Protein AF-A0A2P6WBN4-F1 (afdb_monomer_lite)

Radius of gyration: 24.25 Å; chains: 1; bounding box: 79×24×51 Å

Foldseek 3Di:
DDDDPDPPDDDPDDVLVVPPDDPVVSVVVVVLVVLLVVLLVLPVVDDLVVCCVLLVHDSVVSVCSNVPVSVPADPVSSQSSCVSSVHHDDDDDDDPPVVVVVVVVVVVVVVVVVVVVVVVPPDD

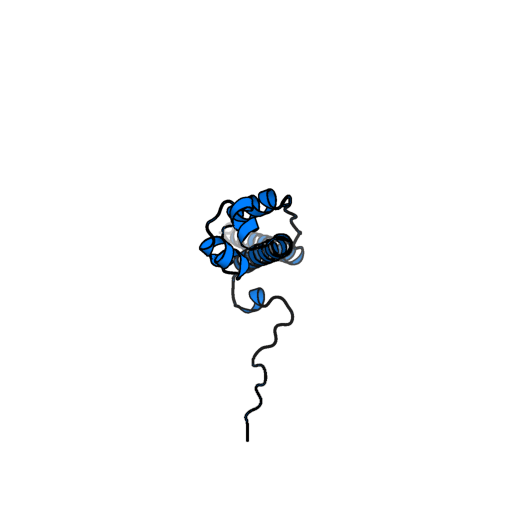pLDDT: mean 80.37, std 15.44, range [40.25, 97.5]

Structure (mmCIF, N/CA/C/O backbone):
data_AF-A0A2P6WBN4-F1
#
_entry.id   AF-A0A2P6WBN4-F1
#
loop_
_atom_site.group_PDB
_atom_site.id
_atom_site.type_symbol
_atom_site.label_atom_id
_atom_site.label_alt_id
_atom_site.label_comp_id
_atom_site.label_asym_id
_atom_site.label_entity_id
_atom_site.label_seq_id
_atom_site.pdbx_PDB_ins_code
_atom_site.Cartn_x
_atom_site.Cartn_y
_atom_site.Cartn_z
_atom_site.occupancy
_atom_site.B_iso_or_equiv
_atom_site.auth_seq_id
_atom_site.auth_comp_id
_atom_site.auth_asym_id
_atom_site.auth_atom_id
_atom_site.pdbx_PDB_model_num
ATOM 1 N N . MET A 1 1 ? -26.821 -8.442 -37.165 1.00 52.66 1 MET A N 1
ATOM 2 C CA . MET A 1 1 ? -25.832 -9.403 -36.624 1.00 52.66 1 MET A CA 1
ATOM 3 C C . MET A 1 1 ? -24.936 -8.666 -35.638 1.00 52.66 1 MET A C 1
ATOM 5 O O . MET A 1 1 ? -24.341 -7.672 -36.028 1.00 52.66 1 MET A O 1
ATOM 9 N N . ALA A 1 2 ? -24.908 -9.065 -34.363 1.00 56.50 2 ALA A N 1
ATOM 10 C CA . ALA A 1 2 ? -24.104 -8.391 -33.339 1.00 56.50 2 ALA A CA 1
ATOM 11 C C . ALA A 1 2 ? -22.615 -8.743 -33.505 1.00 56.50 2 ALA A C 1
ATOM 13 O O . ALA A 1 2 ? -22.253 -9.918 -33.578 1.00 56.50 2 ALA A O 1
ATOM 14 N N . LYS A 1 3 ? -21.760 -7.720 -33.598 1.00 65.00 3 LYS A N 1
ATOM 15 C CA . LYS A 1 3 ? -20.302 -7.850 -33.710 1.00 65.00 3 LYS A CA 1
ATOM 16 C C . LYS A 1 3 ? -19.765 -8.452 -32.406 1.00 65.00 3 LYS A C 1
ATOM 18 O O . LYS A 1 3 ? -20.012 -7.901 -31.336 1.00 65.00 3 LYS A O 1
ATOM 23 N N . ARG A 1 4 ? -19.082 -9.598 -32.480 1.00 63.97 4 ARG A N 1
ATOM 24 C CA . ARG A 1 4 ? -18.454 -10.231 -31.309 1.00 63.97 4 ARG A CA 1
ATOM 25 C C . ARG A 1 4 ? -17.362 -9.296 -30.775 1.00 63.97 4 ARG A C 1
ATOM 27 O O . ARG A 1 4 ? -16.555 -8.799 -31.558 1.00 63.97 4 ARG A O 1
ATOM 34 N N . ASN A 1 5 ? -17.354 -9.045 -29.466 1.00 71.38 5 ASN A N 1
ATOM 35 C CA . ASN A 1 5 ? -16.266 -8.339 -28.787 1.00 71.38 5 ASN A CA 1
ATOM 36 C C . ASN A 1 5 ? -15.067 -9.289 -28.686 1.00 71.38 5 ASN A C 1
ATOM 38 O O . ASN A 1 5 ? -14.907 -9.992 -27.689 1.00 71.38 5 ASN A O 1
ATOM 42 N N . GLU A 1 6 ? -14.259 -9.360 -29.741 1.00 71.25 6 GLU A N 1
ATOM 43 C CA . GLU A 1 6 ? -12.977 -10.055 -29.670 1.00 71.25 6 GLU A CA 1
ATOM 44 C C . GLU A 1 6 ? -11.930 -9.134 -29.027 1.00 71.25 6 GLU A C 1
ATOM 46 O O . GLU A 1 6 ? -11.828 -7.962 -29.402 1.00 71.25 6 GLU A O 1
ATOM 51 N N . PRO A 1 7 ? -11.178 -9.615 -28.021 1.00 72.06 7 PRO A N 1
ATOM 52 C CA . PRO A 1 7 ? -10.206 -8.790 -27.320 1.00 72.06 7 PRO A CA 1
ATOM 53 C C . PRO A 1 7 ? -9.041 -8.409 -28.246 1.00 72.06 7 PRO A C 1
ATOM 55 O O . PRO A 1 7 ? -8.263 -9.260 -28.666 1.00 72.06 7 PRO A O 1
ATOM 58 N N . THR A 1 8 ? -8.890 -7.107 -28.509 1.00 77.62 8 THR A N 1
ATOM 59 C CA . THR A 1 8 ? -7.827 -6.524 -29.352 1.00 77.62 8 THR A CA 1
ATOM 60 C C . THR A 1 8 ? -6.411 -6.764 -28.808 1.00 77.62 8 THR A C 1
ATOM 62 O O . THR A 1 8 ? -5.442 -6.711 -29.560 1.00 77.62 8 THR A O 1
ATOM 65 N N . HIS A 1 9 ? -6.263 -7.028 -27.506 1.00 76.56 9 HIS A N 1
ATOM 66 C CA . HIS A 1 9 ? -4.976 -7.308 -26.874 1.00 76.56 9 HIS A CA 1
ATOM 67 C C . HIS A 1 9 ? -5.145 -8.255 -25.684 1.00 76.56 9 HIS A C 1
ATOM 69 O O . HIS A 1 9 ? -6.046 -8.074 -24.864 1.00 76.56 9 HIS A O 1
ATOM 75 N N . ILE A 1 10 ? -4.262 -9.250 -25.578 1.00 75.25 10 ILE A N 1
ATOM 76 C CA . ILE A 1 10 ? -4.242 -10.214 -24.475 1.00 75.25 10 ILE A CA 1
ATOM 77 C C . ILE A 1 10 ? -2.875 -10.146 -23.799 1.00 75.25 10 ILE A C 1
ATOM 79 O O . ILE A 1 10 ? -1.879 -10.660 -24.309 1.00 75.25 10 ILE A O 1
ATOM 83 N N . THR A 1 11 ? -2.847 -9.543 -22.617 1.00 76.75 11 THR A N 1
ATOM 84 C CA . THR A 1 11 ? -1.679 -9.523 -21.738 1.00 76.75 11 THR A CA 1
ATOM 85 C C . THR A 1 11 ? -1.466 -10.898 -21.104 1.00 76.75 11 THR A C 1
ATOM 87 O O . THR A 1 11 ? -2.361 -11.427 -20.449 1.00 76.75 11 THR A O 1
ATOM 90 N N . ARG A 1 12 ? -0.264 -11.473 -21.245 1.00 72.19 12 ARG A N 1
ATOM 91 C CA . ARG A 1 12 ? 0.129 -12.743 -20.588 1.00 72.19 12 ARG A CA 1
ATOM 92 C C . ARG A 1 12 ? 0.900 -12.545 -19.272 1.00 72.19 12 ARG A C 1
ATOM 94 O O . ARG A 1 12 ? 1.269 -13.522 -18.628 1.00 72.19 12 ARG A O 1
ATOM 101 N N . GLY A 1 13 ? 1.164 -11.293 -18.894 1.00 75.94 13 GLY A N 1
ATOM 102 C CA . GLY A 1 13 ? 1.935 -10.898 -17.712 1.00 75.94 13 GLY A CA 1
ATOM 103 C C . GLY A 1 13 ? 1.224 -9.832 -16.877 1.00 75.94 13 GLY A C 1
ATOM 104 O O . GLY A 1 13 ? 0.016 -9.895 -16.666 1.00 75.94 13 GLY A O 1
ATOM 105 N N . SER A 1 14 ? 1.966 -8.844 -16.373 1.00 75.81 14 SER A N 1
ATOM 106 C CA . SER A 1 14 ? 1.339 -7.698 -15.712 1.00 75.81 14 SER A CA 1
ATOM 107 C C . SER A 1 14 ? 0.878 -6.693 -16.756 1.00 75.81 14 SER A C 1
ATOM 109 O O . SER A 1 14 ? 1.683 -6.242 -1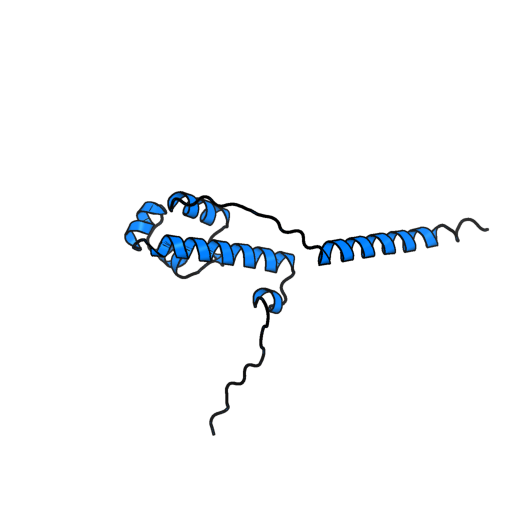7.562 1.00 75.81 14 SER A O 1
ATOM 111 N N . VAL A 1 15 ? -0.381 -6.258 -16.679 1.00 78.62 15 VAL A N 1
ATOM 112 C CA . VAL A 1 15 ? -0.910 -5.188 -17.547 1.00 78.62 15 VAL A CA 1
ATOM 113 C C . VAL A 1 15 ? -0.057 -3.921 -17.446 1.00 78.62 15 VAL A C 1
ATOM 115 O O . VAL A 1 15 ? 0.116 -3.218 -18.429 1.00 78.62 15 VAL A O 1
ATOM 118 N N . LEU A 1 16 ? 0.566 -3.661 -16.291 1.00 77.44 16 LEU A N 1
ATOM 119 C CA . LEU A 1 16 ? 1.463 -2.518 -16.107 1.00 77.44 16 LEU A CA 1
ATOM 120 C C . LEU A 1 16 ? 2.721 -2.572 -16.988 1.00 77.44 16 LEU A C 1
ATOM 122 O O . LEU A 1 16 ? 3.265 -1.515 -17.296 1.00 77.44 16 LEU A O 1
ATOM 126 N N . ASP A 1 17 ? 3.174 -3.762 -17.392 1.00 77.81 17 ASP A N 1
ATOM 127 C CA . ASP A 1 17 ? 4.307 -3.909 -18.315 1.00 77.81 17 ASP A CA 1
ATOM 128 C C . ASP A 1 17 ? 3.906 -3.601 -19.766 1.00 77.81 17 ASP A C 1
ATOM 130 O O . ASP A 1 17 ? 4.729 -3.124 -20.545 1.00 77.81 17 ASP A O 1
ATOM 134 N N . ASP A 1 18 ? 2.632 -3.801 -20.108 1.00 78.31 18 ASP A N 1
ATOM 135 C CA . ASP A 1 18 ? 2.115 -3.673 -21.475 1.00 78.31 18 ASP A CA 1
ATOM 136 C C . ASP A 1 18 ? 1.603 -2.257 -21.793 1.00 78.31 18 ASP A C 1
ATOM 138 O O . ASP A 1 18 ? 1.305 -1.934 -22.939 1.00 78.31 18 ASP A O 1
ATOM 142 N N . LEU A 1 19 ? 1.531 -1.381 -20.785 1.00 79.81 19 LEU A N 1
ATOM 143 C CA . LEU A 1 19 ? 1.071 0.008 -20.917 1.00 79.81 19 LEU A CA 1
ATOM 144 C C . LEU A 1 19 ? 2.163 0.985 -21.395 1.00 79.81 19 LEU A C 1
ATOM 146 O O . LEU A 1 19 ? 1.941 2.195 -21.408 1.00 79.81 19 LEU A O 1
ATOM 150 N N . GLY A 1 20 ? 3.351 0.493 -21.762 1.00 81.06 20 GLY A N 1
ATOM 151 C CA . GLY A 1 20 ? 4.444 1.326 -22.280 1.00 81.06 20 GLY A CA 1
ATOM 152 C C . GLY A 1 20 ? 5.162 2.179 -21.225 1.00 81.06 20 GLY A C 1
ATOM 153 O O . GLY A 1 20 ? 5.864 3.131 -21.568 1.00 81.06 20 GLY A O 1
ATOM 154 N N . PHE A 1 21 ? 5.007 1.870 -19.934 1.00 85.38 21 PHE A N 1
ATOM 155 C CA . PHE A 1 21 ? 5.788 2.517 -18.878 1.00 85.38 21 PHE A CA 1
ATOM 156 C C . PHE A 1 21 ? 7.254 2.069 -18.907 1.00 85.38 21 PHE A C 1
ATOM 158 O O . PHE A 1 21 ? 7.570 0.945 -19.297 1.00 85.38 21 PHE A O 1
ATOM 165 N N . SER A 1 22 ? 8.166 2.923 -18.423 1.00 87.69 22 SER A N 1
ATOM 166 C CA . SER A 1 22 ? 9.539 2.479 -18.170 1.00 87.69 22 SER A CA 1
ATOM 167 C C . SER A 1 22 ? 9.545 1.353 -17.121 1.00 87.69 22 SER A C 1
ATOM 169 O O . SER A 1 22 ? 8.694 1.360 -16.224 1.00 87.69 22 SER A O 1
ATOM 171 N N . PRO A 1 23 ? 10.508 0.411 -17.167 1.00 85.06 23 PRO A N 1
ATOM 172 C CA . PRO A 1 23 ? 10.589 -0.676 -16.189 1.00 85.06 23 PRO A CA 1
ATOM 173 C C . PRO A 1 23 ? 10.619 -0.188 -14.734 1.00 85.06 23 PRO A C 1
ATOM 175 O O . PRO A 1 23 ? 10.022 -0.804 -13.855 1.00 85.06 23 PRO A O 1
ATOM 178 N N . GLU A 1 24 ? 11.274 0.947 -14.484 1.00 87.25 24 GLU A N 1
ATOM 179 C CA . GLU A 1 24 ? 11.347 1.601 -13.173 1.00 87.25 24 GLU A CA 1
ATOM 180 C C . GLU A 1 24 ? 9.972 2.103 -12.716 1.00 87.25 24 GLU A C 1
ATOM 182 O O . GLU A 1 24 ? 9.529 1.814 -11.604 1.00 87.25 24 GLU A O 1
ATOM 187 N N . LYS A 1 25 ? 9.248 2.805 -13.597 1.00 89.38 25 LYS A N 1
ATOM 188 C CA . LYS A 1 25 ? 7.908 3.318 -13.299 1.00 89.38 25 LYS A CA 1
ATOM 189 C C . LYS A 1 25 ? 6.903 2.182 -13.112 1.00 89.38 25 LYS A C 1
ATOM 191 O O . LYS A 1 25 ? 6.099 2.231 -12.181 1.00 89.38 25 LYS A O 1
ATOM 196 N N . ALA A 1 26 ? 6.971 1.149 -13.951 1.00 90.12 26 ALA A N 1
ATOM 197 C CA . ALA A 1 26 ? 6.155 -0.053 -13.815 1.00 90.12 26 ALA A CA 1
ATOM 198 C C . ALA A 1 26 ? 6.420 -0.757 -12.475 1.00 90.12 26 ALA A C 1
ATOM 200 O O . ALA A 1 26 ? 5.472 -1.159 -11.802 1.00 90.12 26 ALA A O 1
ATOM 201 N N . ALA A 1 27 ? 7.682 -0.846 -12.038 1.00 88.88 27 ALA A N 1
ATOM 202 C CA . ALA A 1 27 ? 8.035 -1.412 -10.738 1.00 88.88 27 ALA A CA 1
ATOM 203 C C . ALA A 1 27 ? 7.426 -0.615 -9.572 1.00 88.88 27 ALA A C 1
ATOM 205 O O . ALA A 1 27 ? 6.816 -1.212 -8.687 1.00 88.88 27 ALA A O 1
ATOM 206 N N . ILE A 1 28 ? 7.507 0.720 -9.599 1.00 90.25 28 ILE A N 1
ATOM 207 C CA . ILE A 1 28 ? 6.888 1.581 -8.575 1.00 90.25 28 ILE A CA 1
ATOM 208 C C . ILE A 1 28 ? 5.366 1.382 -8.541 1.00 90.25 28 ILE A C 1
ATOM 210 O O . ILE A 1 28 ? 4.782 1.228 -7.466 1.00 90.25 28 ILE A O 1
ATOM 214 N N . LEU A 1 29 ? 4.716 1.357 -9.709 1.00 90.38 29 LEU A N 1
ATOM 215 C CA . LEU A 1 29 ? 3.271 1.139 -9.826 1.00 90.38 29 LEU A CA 1
ATOM 216 C C . LEU A 1 29 ? 2.858 -0.228 -9.272 1.00 90.38 29 LEU A C 1
ATOM 218 O O . LEU A 1 29 ? 1.890 -0.305 -8.518 1.00 90.38 29 LEU A O 1
ATOM 222 N N . LYS A 1 30 ? 3.618 -1.283 -9.588 1.00 90.38 30 LYS A N 1
ATOM 223 C CA . LYS A 1 30 ? 3.406 -2.634 -9.053 1.00 90.38 30 LYS A CA 1
ATOM 224 C C . LYS A 1 30 ? 3.539 -2.663 -7.538 1.00 90.38 30 LYS A C 1
ATOM 226 O O . LYS A 1 30 ? 2.617 -3.116 -6.873 1.00 90.38 30 LYS A O 1
ATOM 231 N N . MET A 1 31 ? 4.622 -2.109 -6.989 1.00 91.38 31 MET A N 1
ATOM 232 C CA . MET A 1 31 ? 4.823 -2.036 -5.537 1.00 91.38 31 MET A CA 1
ATOM 233 C C . MET A 1 31 ? 3.668 -1.309 -4.844 1.00 91.38 31 MET A C 1
ATOM 235 O O . MET A 1 31 ? 3.159 -1.770 -3.825 1.00 91.38 31 MET A O 1
ATOM 239 N N . LYS A 1 32 ? 3.228 -0.182 -5.413 1.00 92.00 32 LYS A N 1
ATOM 240 C CA . LYS A 1 32 ? 2.118 0.601 -4.867 1.00 92.00 32 LYS A CA 1
ATOM 241 C C . LYS A 1 32 ? 0.795 -0.165 -4.918 1.00 92.00 32 LYS A C 1
ATOM 243 O O . LYS A 1 32 ? 0.039 -0.127 -3.950 1.00 92.00 32 LYS A O 1
ATOM 248 N N . ALA A 1 33 ? 0.525 -0.854 -6.024 1.00 91.81 33 ALA A N 1
ATOM 249 C CA . ALA A 1 33 ? -0.674 -1.665 -6.194 1.00 91.81 33 ALA A CA 1
ATOM 250 C C . ALA A 1 33 ? -0.687 -2.876 -5.249 1.00 91.81 33 ALA A C 1
ATOM 252 O O . ALA A 1 33 ? -1.692 -3.113 -4.586 1.00 91.81 33 ALA A O 1
ATOM 253 N N . GLU A 1 34 ? 0.429 -3.602 -5.139 1.00 92.12 34 GLU A N 1
ATOM 254 C CA . GLU A 1 34 ? 0.569 -4.753 -4.241 1.00 92.12 34 GLU A CA 1
ATOM 255 C C . GLU A 1 34 ? 0.386 -4.348 -2.777 1.00 92.12 34 GLU A C 1
ATOM 257 O O . GLU A 1 34 ? -0.386 -4.980 -2.054 1.00 92.12 34 GLU A O 1
ATOM 262 N N . PHE A 1 35 ? 1.041 -3.265 -2.344 1.00 93.25 35 PHE A N 1
ATOM 263 C CA . PHE A 1 35 ? 0.919 -2.804 -0.966 1.00 93.25 35 PHE A CA 1
ATOM 264 C C . PHE A 1 35 ? -0.506 -2.334 -0.649 1.00 93.25 35 PHE A C 1
ATOM 266 O O . PHE A 1 35 ? -1.064 -2.697 0.387 1.00 93.25 35 PHE A O 1
ATOM 273 N N . HIS A 1 36 ? -1.132 -1.574 -1.553 1.00 93.06 36 HIS A N 1
ATOM 274 C CA . HIS A 1 36 ? -2.521 -1.158 -1.371 1.00 93.06 36 HIS A CA 1
ATOM 275 C C . HIS A 1 36 ? -3.470 -2.356 -1.308 1.00 93.06 36 HIS A C 1
ATOM 277 O O . HIS A 1 36 ? -4.301 -2.407 -0.408 1.00 93.06 36 HIS A O 1
ATOM 283 N N . ALA A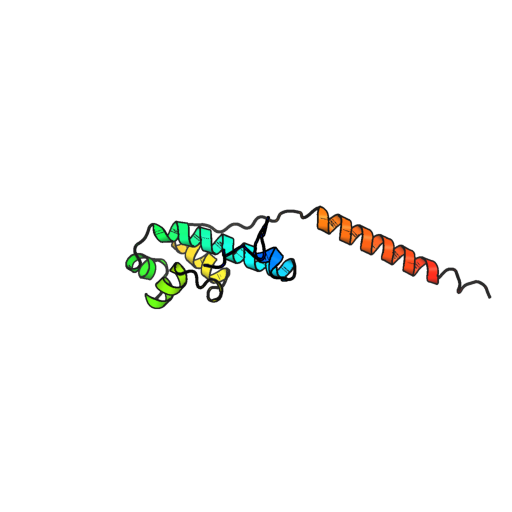 1 37 ? -3.314 -3.344 -2.192 1.00 92.31 37 ALA A N 1
ATOM 284 C CA . ALA A 1 37 ? -4.151 -4.540 -2.196 1.00 92.31 37 ALA A CA 1
ATOM 285 C C . ALA A 1 37 ? -4.077 -5.300 -0.863 1.00 92.31 37 ALA A C 1
ATOM 287 O O . ALA A 1 37 ? -5.113 -5.695 -0.328 1.00 92.31 37 ALA A O 1
ATOM 288 N N . GLU A 1 38 ? -2.876 -5.458 -0.299 1.00 93.62 38 GLU A N 1
ATOM 289 C CA . GLU A 1 38 ? -2.701 -6.079 1.017 1.00 93.62 38 GLU A CA 1
ATOM 290 C C . GLU A 1 38 ? -3.364 -5.260 2.125 1.00 93.62 38 GLU A C 1
ATOM 292 O O . GLU A 1 38 ? -4.093 -5.793 2.958 1.00 93.62 38 GLU A O 1
ATOM 297 N N . LEU A 1 39 ? -3.188 -3.941 2.093 1.00 93.31 39 LEU A N 1
ATOM 298 C CA . LEU A 1 39 ? -3.779 -3.058 3.088 1.00 93.31 39 LEU A CA 1
ATOM 299 C C . LEU A 1 39 ? -5.314 -3.071 3.036 1.00 93.31 39 LEU A C 1
ATOM 301 O O . LEU A 1 39 ? -5.967 -3.041 4.077 1.00 93.31 39 LEU A O 1
ATOM 305 N N . ILE A 1 40 ? -5.898 -3.160 1.839 1.00 93.38 40 ILE A N 1
ATOM 306 C CA . ILE A 1 40 ? -7.343 -3.313 1.646 1.00 93.38 40 ILE A CA 1
ATOM 307 C C . ILE A 1 40 ? -7.835 -4.652 2.175 1.00 93.38 40 ILE A C 1
ATOM 309 O O . ILE A 1 40 ? -8.894 -4.689 2.799 1.00 93.38 40 ILE A O 1
ATOM 313 N N . ARG A 1 41 ? -7.088 -5.742 1.957 1.00 93.50 41 ARG A N 1
ATOM 314 C CA . ARG A 1 41 ? -7.423 -7.044 2.547 1.00 93.50 41 ARG A CA 1
ATOM 315 C C . ARG A 1 41 ? -7.521 -6.942 4.068 1.00 93.50 41 ARG A C 1
ATOM 317 O O . ARG A 1 41 ? -8.531 -7.366 4.619 1.00 93.50 41 ARG A O 1
ATOM 324 N N . SER A 1 42 ? -6.548 -6.308 4.721 1.00 93.31 42 SER A N 1
ATOM 325 C CA . SER A 1 42 ? -6.586 -6.091 6.173 1.00 93.31 42 SER A CA 1
ATOM 326 C C . SER A 1 42 ? -7.724 -5.160 6.603 1.00 93.31 42 SER A C 1
ATOM 328 O O . SER A 1 42 ? -8.402 -5.433 7.591 1.00 93.31 42 SER A O 1
ATOM 330 N N . ALA A 1 43 ? -7.970 -4.081 5.855 1.00 93.62 43 ALA A N 1
ATOM 331 C CA . ALA A 1 43 ? -8.994 -3.090 6.179 1.00 93.62 43 ALA A CA 1
ATOM 332 C C . ALA A 1 43 ? -10.432 -3.625 6.055 1.00 93.62 43 ALA A C 1
ATOM 334 O O . ALA A 1 43 ? -1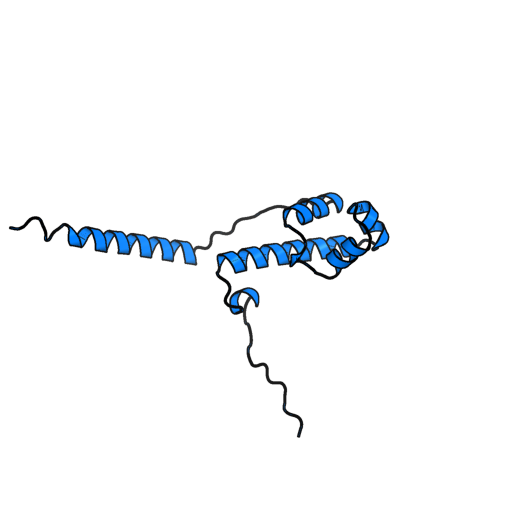1.313 -3.143 6.760 1.00 93.62 43 ALA A O 1
ATOM 335 N N . ARG A 1 44 ? -10.682 -4.628 5.200 1.00 92.00 44 ARG A N 1
ATOM 336 C CA . ARG A 1 44 ? -12.014 -5.238 5.001 1.00 92.00 44 ARG A CA 1
ATOM 337 C C . ARG A 1 44 ? -12.579 -5.940 6.237 1.00 92.00 44 ARG A C 1
ATOM 339 O O . ARG A 1 44 ? -13.776 -6.195 6.269 1.00 92.00 44 ARG A O 1
ATOM 346 N N . ASN A 1 45 ? -11.748 -6.225 7.236 1.00 94.31 45 ASN A N 1
ATOM 347 C CA . ASN A 1 45 ? -12.192 -6.799 8.508 1.00 94.31 45 ASN A CA 1
ATOM 348 C C . ASN A 1 45 ? -12.874 -5.773 9.428 1.00 94.31 45 ASN A C 1
ATOM 350 O O . ASN A 1 45 ? -13.366 -6.143 10.488 1.00 94.31 45 ASN A O 1
ATOM 354 N N . TYR A 1 46 ? -12.891 -4.498 9.036 1.00 95.69 46 TYR A N 1
ATOM 355 C CA . TYR A 1 46 ? -13.439 -3.398 9.816 1.00 95.69 46 TYR A CA 1
ATOM 356 C C . TYR A 1 46 ? -14.547 -2.690 9.040 1.00 95.69 46 TYR A C 1
ATOM 358 O O . TYR A 1 46 ? -14.499 -2.548 7.815 1.00 95.69 46 TYR A O 1
ATOM 366 N N . SER A 1 47 ? -15.533 -2.171 9.761 1.00 95.81 47 SER A N 1
ATOM 367 C CA . SER A 1 47 ? -16.533 -1.276 9.194 1.00 95.81 47 SER A CA 1
ATOM 368 C C . SER A 1 47 ? -15.912 0.073 8.792 1.00 95.81 47 SER A C 1
ATOM 370 O O . SER A 1 47 ? -14.924 0.527 9.383 1.00 95.81 47 SER A O 1
ATOM 372 N N . PRO A 1 48 ? -16.524 0.809 7.845 1.00 92.81 48 PRO A N 1
ATOM 373 C CA . PRO A 1 48 ? -16.078 2.158 7.494 1.00 92.81 48 PRO A CA 1
ATOM 374 C C . PRO A 1 48 ? -16.039 3.140 8.676 1.00 92.81 48 PRO A C 1
ATOM 376 O O . PRO A 1 48 ? -15.288 4.111 8.635 1.00 92.81 48 PRO A O 1
ATOM 379 N N . LYS A 1 49 ? -16.840 2.921 9.728 1.00 95.62 49 LYS A N 1
ATOM 380 C CA . LYS A 1 49 ? -16.831 3.753 10.941 1.00 95.62 49 LYS A CA 1
ATOM 381 C C . LYS A 1 49 ? -15.637 3.429 11.835 1.00 95.62 49 LYS A C 1
ATOM 383 O O . LYS A 1 49 ? -14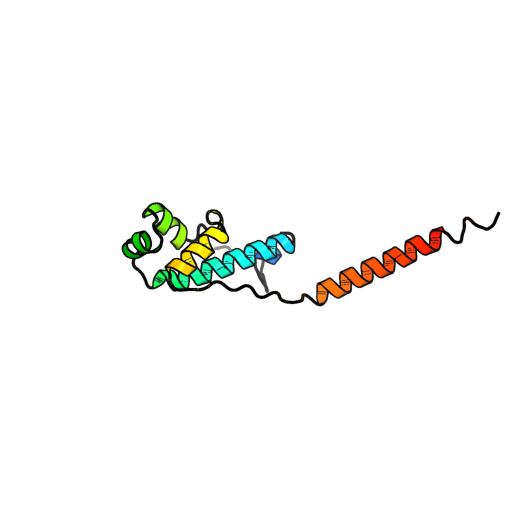.974 4.344 12.308 1.00 95.62 49 LYS A O 1
ATOM 388 N N . GLU A 1 50 ? -15.318 2.151 12.011 1.00 97.19 50 GLU A N 1
ATOM 389 C CA . GLU A 1 50 ? -14.121 1.729 12.748 1.00 97.19 50 GLU A CA 1
ATOM 390 C C . GLU A 1 50 ? -12.846 2.202 12.051 1.00 97.19 50 GLU A C 1
ATOM 392 O O . GLU A 1 50 ? -11.940 2.712 12.707 1.00 97.19 50 GLU A O 1
ATOM 397 N N . LEU A 1 51 ? -12.800 2.133 10.718 1.00 96.69 51 LEU A N 1
ATOM 398 C CA . LEU A 1 51 ? -11.659 2.621 9.943 1.00 96.69 51 LEU A CA 1
ATOM 399 C C . LEU A 1 51 ? -11.429 4.126 10.091 1.00 96.69 51 LEU A C 1
ATOM 401 O O . LEU A 1 51 ? -10.276 4.542 10.092 1.00 96.69 51 LEU A O 1
ATOM 405 N N . GLN A 1 52 ? -12.471 4.946 10.262 1.00 97.12 52 GLN A N 1
ATOM 406 C CA . GLN A 1 52 ? -12.282 6.376 10.550 1.00 97.12 52 GLN A CA 1
ATOM 407 C C . GLN A 1 52 ? -11.502 6.582 11.848 1.00 97.12 52 GLN A C 1
ATOM 409 O O . GLN A 1 52 ? -10.565 7.380 11.895 1.00 97.12 52 GLN A O 1
ATOM 414 N N . THR A 1 53 ? -11.841 5.810 12.880 1.00 97.50 53 THR A N 1
ATOM 415 C CA . THR A 1 53 ? -11.180 5.862 14.185 1.00 97.50 53 THR A CA 1
ATOM 416 C C . THR A 1 53 ? -9.766 5.286 14.121 1.00 97.50 53 THR A C 1
ATOM 418 O O . THR A 1 53 ? -8.812 5.950 14.525 1.00 97.50 53 THR A O 1
ATOM 421 N N . ILE A 1 54 ? -9.607 4.077 13.571 1.00 96.94 54 ILE A N 1
ATOM 422 C CA . ILE A 1 54 ? -8.321 3.368 13.492 1.00 96.94 54 ILE A CA 1
ATOM 423 C C . ILE A 1 54 ? -7.339 4.147 12.620 1.00 96.94 54 ILE A C 1
ATOM 425 O O . ILE A 1 54 ? -6.207 4.410 13.030 1.00 96.94 54 ILE A O 1
ATOM 429 N N . LEU A 1 55 ? -7.771 4.553 11.423 1.00 94.88 55 LEU A N 1
ATOM 430 C CA . LEU A 1 55 ? -6.929 5.274 10.475 1.00 94.88 55 LEU A CA 1
ATOM 431 C C . LEU A 1 55 ? -6.820 6.762 10.801 1.00 94.88 55 LEU A C 1
ATOM 433 O O . LEU A 1 55 ? -5.960 7.402 10.207 1.00 94.88 55 LEU A O 1
ATOM 437 N N . LYS A 1 56 ? -7.598 7.296 11.753 1.00 96.12 56 LYS A N 1
ATOM 438 C CA . LYS A 1 56 ? -7.680 8.726 12.108 1.00 96.12 56 LYS A CA 1
ATOM 439 C C . LYS A 1 56 ? -7.934 9.614 10.889 1.00 96.12 56 LYS A C 1
ATOM 441 O O . LYS A 1 56 ? -7.188 10.556 10.628 1.00 96.12 56 LYS A O 1
ATOM 446 N N . GLU A 1 57 ? -8.954 9.267 10.118 1.00 94.56 57 GLU A N 1
ATOM 447 C CA . GLU A 1 57 ? -9.303 9.928 8.861 1.00 94.56 57 GLU A CA 1
ATOM 448 C C . GLU A 1 57 ? -10.812 10.141 8.771 1.00 94.56 57 GLU A C 1
ATOM 450 O O . GLU A 1 57 ? -11.575 9.300 9.250 1.00 94.56 57 GLU A O 1
ATOM 455 N N . PRO A 1 58 ? -11.273 11.218 8.118 1.00 94.75 58 PRO A N 1
ATOM 456 C CA . PRO A 1 58 ? -12.695 11.427 7.905 1.00 94.75 58 PRO A CA 1
ATOM 457 C C . PRO A 1 58 ? -13.250 10.412 6.894 1.00 94.75 58 PRO A C 1
ATOM 459 O O . PRO A 1 58 ? -12.540 9.942 5.997 1.00 94.75 58 PRO A O 1
ATOM 462 N N . GLN A 1 59 ? -14.548 10.111 6.994 1.00 92.44 59 GLN A N 1
ATOM 463 C CA . GLN A 1 59 ? -15.236 9.134 6.138 1.00 92.44 59 GLN A CA 1
ATOM 464 C C . GLN A 1 59 ? -14.949 9.271 4.631 1.00 92.44 59 GLN A C 1
ATOM 466 O O . GLN A 1 59 ? -14.709 8.238 4.000 1.00 92.44 59 GLN A O 1
ATOM 471 N N . PRO A 1 60 ? -14.925 10.478 4.019 1.00 91.81 60 PRO A N 1
ATOM 472 C CA . PRO A 1 60 ? -14.638 10.600 2.592 1.00 91.81 60 PRO A CA 1
ATOM 473 C C . PRO A 1 60 ? -13.271 10.013 2.243 1.00 91.81 60 PRO A C 1
ATOM 475 O O . PRO A 1 60 ? -13.140 9.294 1.257 1.00 91.81 60 PRO A O 1
ATOM 478 N N . ARG A 1 61 ? -12.266 10.226 3.101 1.00 91.25 61 ARG A N 1
ATOM 479 C CA . ARG A 1 61 ? -10.913 9.722 2.877 1.00 91.25 61 ARG A CA 1
ATOM 480 C C . ARG A 1 61 ? -10.815 8.212 3.066 1.00 91.25 61 ARG A C 1
ATOM 482 O O . ARG A 1 61 ? -10.123 7.552 2.295 1.00 91.25 61 ARG A O 1
ATOM 489 N N . VAL A 1 62 ? -11.555 7.664 4.030 1.00 92.75 62 VAL A N 1
ATOM 490 C CA . VAL A 1 62 ? -11.705 6.210 4.202 1.00 92.75 62 VAL A CA 1
ATOM 491 C C . VAL A 1 62 ? -12.358 5.582 2.968 1.00 92.75 62 VAL A C 1
ATOM 493 O O . VAL A 1 62 ? -11.874 4.568 2.472 1.00 92.75 62 VAL A O 1
ATOM 496 N N . SER A 1 63 ? -13.401 6.207 2.417 1.00 90.94 63 SER A N 1
ATOM 497 C CA . SER A 1 63 ? -14.068 5.736 1.196 1.00 90.94 63 SER A CA 1
ATOM 498 C C . SER A 1 63 ? -13.129 5.754 -0.013 1.00 90.94 63 SER A C 1
ATOM 500 O O . SER A 1 63 ? -13.024 4.764 -0.734 1.00 90.94 63 SER A O 1
ATOM 502 N N . GLU A 1 64 ? -12.382 6.840 -0.226 1.00 89.75 64 GLU A N 1
ATOM 503 C CA . GLU A 1 64 ? -11.389 6.912 -1.306 1.00 89.75 64 GLU A CA 1
ATOM 504 C C . GLU A 1 64 ? -10.294 5.855 -1.178 1.00 89.75 64 GLU A C 1
ATOM 506 O O . GLU A 1 64 ? -9.874 5.264 -2.178 1.00 89.75 64 GLU A O 1
ATOM 511 N N . PHE A 1 65 ? -9.837 5.630 0.055 1.00 89.19 65 PHE A N 1
ATOM 512 C CA . PHE A 1 65 ? -8.856 4.611 0.373 1.00 89.19 65 PHE A CA 1
ATOM 513 C C . PHE A 1 65 ? -9.384 3.215 0.010 1.00 89.19 65 PHE A C 1
ATOM 515 O O . PHE A 1 65 ? -8.708 2.505 -0.737 1.00 89.19 65 PHE A O 1
ATOM 522 N N . LEU A 1 66 ? -10.596 2.863 0.460 1.00 89.44 66 LEU A N 1
ATOM 523 C CA . LEU A 1 66 ? -11.227 1.561 0.220 1.00 89.44 66 LEU A CA 1
ATOM 524 C C . LEU A 1 66 ? -11.549 1.301 -1.256 1.00 89.44 66 LEU A C 1
ATOM 526 O O . LEU A 1 66 ? -11.337 0.195 -1.751 1.00 89.44 66 LEU A O 1
ATOM 530 N N . ASN A 1 67 ? -12.012 2.327 -1.969 1.00 86.56 67 ASN A N 1
ATOM 531 C CA . ASN A 1 67 ? -12.428 2.229 -3.370 1.00 86.56 67 ASN A CA 1
ATOM 532 C C . ASN A 1 67 ? -11.259 2.257 -4.367 1.00 86.56 67 ASN A C 1
ATOM 534 O O . ASN A 1 67 ? -11.472 2.346 -5.573 1.00 86.56 67 ASN A O 1
ATOM 538 N N . GLY A 1 68 ? -10.013 2.184 -3.892 1.00 72.94 68 GLY A N 1
ATOM 539 C CA . GLY A 1 68 ? -8.872 1.991 -4.780 1.00 72.94 68 GLY A CA 1
ATOM 540 C C . GLY A 1 68 ? -8.430 3.241 -5.530 1.00 72.94 68 GLY A C 1
ATOM 541 O O . GLY A 1 68 ? -7.795 3.116 -6.578 1.00 72.94 68 GLY A O 1
ATOM 542 N N . LYS A 1 69 ? -8.646 4.452 -4.986 1.00 81.75 69 LYS A N 1
ATOM 543 C CA . LYS A 1 69 ? -7.949 5.663 -5.469 1.00 81.75 69 LYS A CA 1
ATOM 544 C C . LYS A 1 69 ? -6.467 5.643 -5.056 1.00 81.75 69 LYS A C 1
ATOM 546 O O . LYS A 1 69 ? -5.966 6.570 -4.413 1.00 81.75 69 LYS A O 1
ATOM 551 N N . ILE A 1 70 ? -5.755 4.588 -5.463 1.00 75.69 70 ILE A N 1
ATOM 552 C CA . ILE A 1 70 ? -4.353 4.264 -5.156 1.00 75.69 70 ILE A CA 1
ATOM 553 C C . ILE A 1 70 ? -3.441 5.452 -5.467 1.00 75.69 70 ILE A C 1
ATOM 555 O O . ILE A 1 70 ? -2.513 5.741 -4.715 1.00 75.69 70 ILE A O 1
ATOM 559 N N . ALA A 1 71 ? -3.717 6.188 -6.549 1.00 71.06 71 ALA A N 1
ATOM 560 C CA . ALA A 1 71 ? -2.945 7.361 -6.954 1.00 71.06 71 ALA A CA 1
ATOM 561 C C . ALA A 1 71 ? -2.844 8.422 -5.842 1.00 71.06 71 ALA A C 1
ATOM 563 O O . ALA A 1 71 ? -1.779 9.006 -5.666 1.00 71.06 71 ALA A O 1
ATOM 564 N N . SER A 1 72 ? -3.903 8.593 -5.047 1.00 76.50 72 SER A N 1
ATOM 565 C CA . SER A 1 72 ? -4.031 9.669 -4.059 1.00 76.50 72 SER A CA 1
ATOM 566 C C . SER A 1 72 ? -3.337 9.411 -2.717 1.00 76.50 72 SER A C 1
ATOM 568 O O . SER A 1 72 ? -3.306 10.305 -1.874 1.00 76.50 72 SER A O 1
ATOM 570 N N . VAL A 1 73 ? -2.814 8.206 -2.471 1.00 82.81 73 VAL A N 1
ATOM 571 C CA . VAL A 1 73 ? -2.189 7.833 -1.188 1.00 82.81 73 VAL A CA 1
ATOM 572 C C . VAL A 1 73 ? -0.711 7.521 -1.421 1.00 82.81 73 VAL A C 1
ATOM 574 O O . VAL A 1 73 ? -0.382 6.761 -2.331 1.00 82.81 73 VAL A O 1
ATOM 577 N N . SER A 1 74 ? 0.198 8.117 -0.644 1.00 90.44 74 SER A N 1
ATOM 578 C CA . SER A 1 74 ? 1.636 7.817 -0.718 1.00 90.44 74 SER A CA 1
ATOM 579 C C . SER A 1 74 ? 1.972 6.483 -0.035 1.00 90.44 74 SER A C 1
ATOM 581 O O . SER A 1 74 ? 1.221 6.009 0.817 1.00 90.44 74 SER A O 1
ATOM 583 N N . LEU A 1 75 ? 3.120 5.883 -0.379 1.00 91.94 75 LEU A N 1
ATOM 584 C CA . LEU A 1 75 ? 3.621 4.674 0.297 1.00 91.94 75 LEU A CA 1
ATOM 585 C C . LEU A 1 75 ? 3.861 4.909 1.799 1.00 91.94 75 LEU A C 1
ATOM 587 O O . LEU A 1 75 ? 3.621 4.019 2.614 1.00 91.94 75 LEU A O 1
ATOM 591 N N . GLU A 1 76 ? 4.275 6.117 2.181 1.00 93.38 76 GLU A N 1
ATOM 592 C CA . GLU A 1 76 ? 4.435 6.520 3.584 1.00 93.38 76 GLU A CA 1
ATOM 593 C C . GLU A 1 76 ? 3.093 6.489 4.316 1.00 93.38 76 GLU A C 1
ATOM 595 O O . GLU A 1 76 ? 2.968 5.878 5.376 1.00 93.38 76 GLU A O 1
ATOM 600 N N . LYS A 1 77 ? 2.049 7.069 3.713 1.00 92.69 77 LYS A N 1
ATOM 601 C CA . LYS A 1 77 ? 0.704 7.072 4.294 1.00 92.69 77 LYS A CA 1
ATOM 602 C C . LYS A 1 77 ? 0.124 5.657 4.397 1.00 92.69 77 LYS A C 1
ATOM 604 O O . LYS A 1 77 ? -0.470 5.321 5.418 1.00 92.69 77 LYS A O 1
ATOM 609 N N . MET A 1 78 ? 0.371 4.798 3.403 1.00 93.88 78 MET A N 1
ATOM 610 C CA . MET A 1 78 ? 0.025 3.369 3.479 1.00 93.88 78 MET A CA 1
ATOM 611 C C . MET A 1 78 ? 0.771 2.652 4.610 1.00 93.88 78 MET A C 1
ATOM 613 O O . MET A 1 78 ?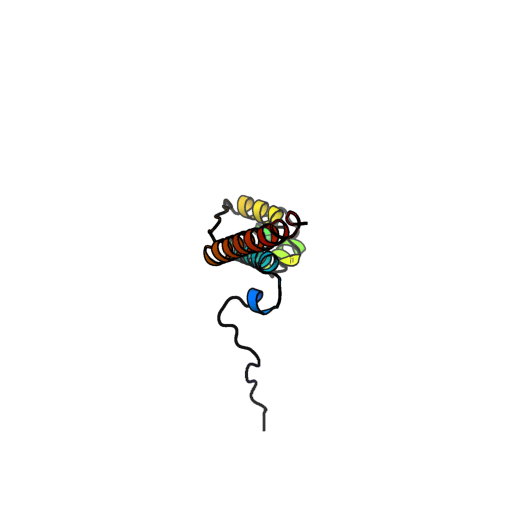 0.179 1.832 5.305 1.00 93.88 78 MET A O 1
ATOM 617 N N . SER A 1 79 ? 2.039 2.995 4.845 1.00 95.19 79 SER A N 1
ATOM 618 C CA . SER A 1 79 ? 2.826 2.441 5.954 1.00 95.19 79 SER A CA 1
ATOM 619 C C . SER A 1 79 ? 2.225 2.807 7.307 1.00 95.19 79 SER A C 1
ATOM 621 O O . SER A 1 79 ? 2.045 1.933 8.151 1.00 95.19 79 SER A O 1
ATOM 623 N N . VAL A 1 80 ? 1.823 4.068 7.492 1.00 95.62 80 VAL A N 1
ATOM 624 C CA . VAL A 1 80 ? 1.124 4.514 8.709 1.00 95.62 80 VAL A CA 1
ATOM 625 C C . VAL A 1 80 ? -0.187 3.751 8.913 1.00 95.62 80 VAL A C 1
ATOM 627 O O . VAL A 1 80 ? -0.479 3.319 10.028 1.00 95.62 80 VAL A O 1
ATOM 630 N N . TYR A 1 81 ? -0.976 3.555 7.855 1.00 95.31 81 TYR A N 1
ATOM 631 C CA . TYR A 1 81 ? -2.217 2.781 7.934 1.00 95.31 81 TYR A CA 1
ATOM 632 C C . TYR A 1 81 ? -1.971 1.313 8.272 1.00 95.31 81 TYR A C 1
ATOM 634 O O . TYR A 1 81 ? -2.695 0.766 9.096 1.00 95.31 81 TYR A O 1
ATOM 642 N N . ALA A 1 82 ? -0.938 0.694 7.698 1.00 95.31 82 ALA A N 1
ATOM 643 C CA . ALA A 1 82 ? -0.571 -0.680 8.018 1.00 95.31 82 ALA A CA 1
ATOM 644 C C . ALA A 1 82 ? -0.275 -0.827 9.514 1.00 95.31 82 ALA A C 1
ATOM 646 O O . ALA A 1 82 ? -0.868 -1.687 10.159 1.00 95.31 82 ALA A O 1
ATOM 647 N N . PHE A 1 83 ? 0.538 0.074 10.080 1.00 96.31 83 PHE A N 1
ATOM 648 C CA . PHE A 1 83 ? 0.816 0.094 11.519 1.00 96.31 83 PHE A CA 1
ATOM 649 C C . PHE A 1 83 ? -0.455 0.249 12.359 1.00 96.31 83 PHE A C 1
ATOM 651 O O . PHE A 1 83 ? -0.628 -0.462 13.346 1.00 96.31 83 PHE A O 1
ATOM 658 N N . ARG A 1 84 ? -1.369 1.143 11.961 1.00 95.75 84 ARG A N 1
ATOM 659 C CA . ARG A 1 84 ? -2.650 1.357 12.660 1.00 95.75 84 ARG A CA 1
ATOM 660 C C . ARG A 1 84 ? -3.580 0.145 12.583 1.00 95.75 84 ARG A C 1
ATOM 662 O O . ARG A 1 84 ? -4.311 -0.109 13.529 1.00 95.75 84 ARG A O 1
ATOM 669 N N . LEU A 1 85 ? -3.510 -0.622 11.498 1.00 95.69 85 LEU A N 1
ATOM 670 C CA . LEU A 1 85 ? -4.224 -1.888 11.313 1.00 95.69 85 LEU A CA 1
ATOM 671 C C . LEU A 1 85 ? -3.486 -3.089 11.941 1.00 95.69 85 LEU A C 1
ATOM 673 O O . LEU A 1 85 ? -3.834 -4.233 11.665 1.00 95.69 85 LEU A O 1
ATOM 677 N N . GLY A 1 86 ? -2.446 -2.856 12.750 1.00 94.69 86 GLY A N 1
ATOM 678 C CA . GLY A 1 86 ? -1.704 -3.913 13.447 1.00 94.69 86 GLY A CA 1
ATOM 679 C C . GLY A 1 86 ? -0.719 -4.693 12.569 1.00 94.69 86 GLY A C 1
ATOM 680 O O . GLY A 1 86 ? -0.218 -5.735 12.979 1.00 94.69 86 GLY A O 1
ATOM 681 N N . SER A 1 87 ? -0.422 -4.208 11.364 1.00 92.44 87 SER A N 1
ATOM 682 C CA . SER A 1 87 ? 0.518 -4.826 10.425 1.00 92.44 87 SER A CA 1
ATOM 683 C C . SER A 1 87 ? 1.845 -4.067 10.379 1.00 92.44 87 SER A C 1
ATOM 685 O O . SER A 1 87 ? 1.881 -2.841 10.448 1.00 92.44 87 SER A O 1
ATOM 687 N N . LYS A 1 88 ? 2.958 -4.782 10.191 1.00 93.19 88 LYS A N 1
ATOM 688 C CA . LYS A 1 88 ? 4.286 -4.177 10.006 1.00 93.19 88 LYS A CA 1
ATOM 689 C C . LYS A 1 88 ? 4.746 -4.328 8.550 1.00 93.19 88 LYS A C 1
ATOM 691 O O . LYS A 1 88 ? 5.027 -5.453 8.131 1.00 93.19 88 LYS A O 1
ATOM 696 N N . PRO A 1 89 ? 4.861 -3.234 7.774 1.00 91.06 89 PRO A N 1
ATOM 697 C CA . PRO A 1 89 ? 5.411 -3.293 6.422 1.00 91.06 89 PRO A CA 1
ATOM 698 C C . PRO A 1 89 ? 6.857 -3.801 6.422 1.00 91.06 89 PRO A C 1
ATOM 700 O O . PRO A 1 89 ? 7.656 -3.435 7.285 1.00 91.06 89 PRO A O 1
ATOM 703 N N . THR A 1 90 ? 7.211 -4.619 5.431 1.00 92.69 90 THR A N 1
ATOM 704 C CA . THR A 1 90 ? 8.590 -5.072 5.192 1.00 92.69 90 THR A CA 1
ATOM 705 C C . THR A 1 90 ? 8.929 -4.946 3.712 1.00 92.69 90 THR A C 1
ATOM 707 O O . THR A 1 90 ? 8.054 -5.063 2.855 1.00 92.69 90 THR A O 1
ATOM 710 N N . ILE A 1 91 ? 10.203 -4.701 3.401 1.00 90.69 91 ILE A N 1
ATOM 711 C CA . ILE A 1 91 ? 10.694 -4.558 2.027 1.00 90.69 91 ILE A CA 1
ATOM 712 C C . ILE A 1 91 ? 11.683 -5.687 1.752 1.00 90.69 91 ILE A C 1
ATOM 714 O O . ILE A 1 91 ? 12.597 -5.927 2.538 1.00 90.69 91 ILE A O 1
ATOM 718 N N . ARG A 1 92 ? 11.505 -6.379 0.623 1.00 92.25 92 ARG A N 1
ATOM 719 C CA . ARG A 1 92 ? 12.447 -7.384 0.118 1.00 92.25 92 ARG A CA 1
ATOM 720 C C . ARG A 1 92 ? 12.838 -7.034 -1.309 1.00 92.25 92 ARG A C 1
ATOM 722 O O . ARG A 1 92 ? 11.967 -6.867 -2.160 1.00 92.25 92 ARG A O 1
ATOM 729 N N . LEU A 1 93 ? 14.137 -6.963 -1.576 1.00 89.06 93 LEU A N 1
ATOM 730 C CA . LEU A 1 93 ? 14.668 -6.721 -2.916 1.00 89.06 93 LEU A CA 1
ATOM 731 C C . LEU A 1 93 ? 14.977 -8.056 -3.598 1.00 89.06 93 LEU A C 1
ATOM 733 O O . LEU A 1 93 ? 15.558 -8.953 -2.991 1.00 89.06 93 LEU A O 1
ATOM 737 N N . LYS A 1 94 ? 14.588 -8.190 -4.869 1.00 87.00 94 LYS A N 1
ATOM 738 C CA . LYS A 1 94 ? 14.920 -9.351 -5.704 1.00 87.00 94 LYS A CA 1
ATOM 739 C C . LYS A 1 94 ? 15.955 -8.939 -6.742 1.00 87.00 94 LYS A C 1
ATOM 741 O O . LYS A 1 94 ? 15.770 -7.945 -7.441 1.00 87.00 94 LYS A O 1
ATOM 746 N N . LEU A 1 95 ? 17.023 -9.721 -6.871 1.00 82.69 95 LEU A N 1
ATOM 747 C CA . LEU A 1 95 ? 18.026 -9.505 -7.909 1.00 82.69 95 LEU A CA 1
ATOM 748 C C . LEU A 1 95 ? 17.431 -9.836 -9.279 1.00 82.69 95 LEU A C 1
ATOM 750 O O . LEU A 1 95 ? 16.996 -10.962 -9.523 1.00 82.69 95 LEU A O 1
ATOM 754 N N . ASN A 1 96 ? 17.452 -8.869 -10.196 1.00 77.38 96 ASN A N 1
ATOM 755 C CA . ASN A 1 96 ? 17.072 -9.109 -11.581 1.00 77.38 96 ASN A CA 1
ATOM 756 C C . ASN A 1 96 ? 18.306 -9.502 -12.405 1.00 77.38 96 ASN A C 1
ATOM 758 O O . ASN A 1 96 ? 18.937 -8.673 -13.063 1.00 77.38 96 ASN A O 1
ATOM 762 N N . THR A 1 97 ? 18.645 -10.792 -12.376 1.00 70.81 97 THR A N 1
ATOM 763 C CA . THR A 1 97 ? 19.803 -11.367 -13.087 1.00 70.81 97 THR A CA 1
ATOM 764 C C . THR A 1 97 ? 19.771 -11.157 -14.605 1.00 70.81 97 THR A C 1
ATOM 766 O O . THR A 1 97 ? 20.818 -11.204 -15.253 1.00 70.81 97 THR A O 1
ATOM 769 N N . LYS A 1 98 ? 18.597 -10.888 -15.195 1.00 67.69 98 LYS A N 1
ATOM 770 C CA . LYS A 1 98 ? 18.473 -10.556 -16.623 1.00 67.69 98 LYS A CA 1
ATOM 771 C C . LYS A 1 98 ? 18.985 -9.145 -16.930 1.00 67.69 98 LYS A C 1
ATOM 773 O O . LYS A 1 98 ? 19.630 -8.948 -17.957 1.00 67.69 98 LYS A O 1
ATOM 778 N N . GLN A 1 99 ? 18.755 -8.185 -16.033 1.00 63.38 99 GLN A N 1
ATOM 779 C CA . GLN A 1 99 ? 19.233 -6.810 -16.205 1.00 63.38 99 GLN A CA 1
ATOM 780 C C . GLN A 1 99 ? 20.725 -6.673 -15.878 1.00 63.38 99 GLN A C 1
ATOM 782 O O . GLN A 1 99 ? 21.445 -6.014 -16.625 1.00 63.38 99 GLN A O 1
ATOM 787 N N . THR A 1 100 ? 21.235 -7.358 -14.848 1.00 61.12 100 THR A N 1
ATOM 788 C CA . THR A 1 100 ? 22.660 -7.261 -14.472 1.00 61.12 100 THR A CA 1
ATOM 789 C C . THR A 1 100 ? 23.600 -7.766 -15.571 1.00 61.12 100 THR A C 1
ATOM 791 O O . THR A 1 100 ? 24.616 -7.131 -15.849 1.00 61.12 100 THR A O 1
ATOM 794 N N . LYS A 1 101 ? 23.237 -8.846 -16.281 1.00 60.12 101 LYS A N 1
ATOM 795 C CA . LYS A 1 101 ? 24.017 -9.339 -17.434 1.00 60.12 101 LYS A CA 1
ATOM 796 C C . LYS A 1 101 ? 23.993 -8.377 -18.627 1.00 60.12 101 LYS A C 1
ATOM 798 O O . LYS A 1 101 ? 24.989 -8.276 -19.339 1.00 60.12 101 LYS A O 1
ATOM 803 N N . ALA A 1 102 ? 22.883 -7.675 -18.857 1.00 61.38 102 ALA A N 1
ATOM 804 C CA . ALA A 1 102 ? 22.764 -6.718 -19.955 1.00 61.38 102 ALA A CA 1
ATOM 805 C C . ALA A 1 102 ? 23.607 -5.457 -19.707 1.00 61.38 102 ALA A C 1
ATOM 807 O O . ALA A 1 102 ? 24.310 -5.010 -20.613 1.00 61.38 102 ALA A O 1
ATOM 808 N N . VAL A 1 103 ? 23.606 -4.936 -18.473 1.00 62.66 103 VAL A N 1
ATOM 809 C CA . VAL A 1 103 ? 24.449 -3.791 -18.092 1.00 62.66 103 VAL A CA 1
ATOM 810 C C . VAL A 1 103 ? 25.930 -4.168 -18.158 1.00 62.66 103 VAL A C 1
ATOM 812 O O . VAL A 1 103 ? 26.692 -3.443 -18.789 1.00 62.66 103 VAL A O 1
ATOM 815 N N . ALA A 1 104 ? 26.321 -5.335 -17.626 1.00 61.31 104 ALA A N 1
ATOM 816 C CA . ALA A 1 104 ? 27.706 -5.820 -17.677 1.00 61.31 104 ALA A CA 1
ATOM 817 C C . ALA A 1 104 ? 28.233 -6.010 -19.113 1.00 61.31 104 ALA A C 1
ATOM 819 O O . ALA A 1 104 ? 29.384 -5.699 -19.409 1.00 61.31 104 ALA A O 1
ATOM 820 N N . ARG A 1 105 ? 27.387 -6.486 -20.039 1.00 59.72 105 ARG A N 1
ATOM 821 C CA . ARG A 1 105 ? 27.748 -6.592 -21.465 1.00 59.72 105 ARG A CA 1
ATOM 822 C C . ARG A 1 105 ? 27.881 -5.222 -22.134 1.00 59.72 105 ARG A C 1
ATOM 824 O O . ARG A 1 105 ? 28.756 -5.044 -22.977 1.00 59.72 105 ARG A O 1
ATOM 831 N N . LYS A 1 106 ? 27.038 -4.252 -21.764 1.00 59.94 106 LYS A N 1
ATOM 832 C CA . LYS A 1 106 ? 27.059 -2.899 -22.340 1.00 59.94 106 LYS A CA 1
ATOM 833 C C . LYS A 1 106 ? 28.283 -2.101 -21.872 1.00 59.94 106 LYS A C 1
ATOM 835 O O . LYS A 1 106 ? 28.902 -1.428 -22.693 1.00 59.94 106 LYS A O 1
ATOM 840 N N . THR A 1 107 ? 28.692 -2.236 -20.606 1.00 64.69 107 THR A N 1
ATOM 841 C CA . THR A 1 107 ? 29.950 -1.657 -20.098 1.00 64.69 107 THR A CA 1
ATOM 842 C C . THR A 1 107 ? 31.181 -2.324 -20.708 1.00 64.69 107 THR A C 1
ATOM 844 O O . THR A 1 107 ? 32.069 -1.614 -21.172 1.00 64.69 107 THR A O 1
ATOM 847 N N . ALA A 1 108 ? 31.214 -3.658 -20.816 1.00 59.28 108 ALA A N 1
ATOM 848 C CA . ALA A 1 108 ? 32.327 -4.371 -21.455 1.00 59.28 108 ALA A CA 1
ATOM 849 C C . ALA A 1 108 ? 32.523 -3.976 -22.934 1.00 59.28 108 ALA A C 1
ATOM 851 O O . ALA A 1 108 ? 33.654 -3.781 -23.382 1.00 59.28 108 ALA A O 1
ATOM 852 N N . ASN A 1 109 ? 31.433 -3.783 -23.686 1.00 59.47 109 ASN A N 1
ATOM 853 C CA . ASN A 1 109 ? 31.518 -3.307 -25.069 1.00 59.47 109 ASN A CA 1
ATOM 854 C C . ASN A 1 109 ? 31.927 -1.831 -25.171 1.00 59.47 109 ASN A C 1
ATOM 856 O O . ASN A 1 109 ? 32.682 -1.488 -26.076 1.00 59.47 109 ASN A O 1
ATOM 860 N N . SER A 1 110 ? 31.486 -0.963 -24.254 1.00 58.59 110 SER A N 1
ATOM 861 C CA . SER A 1 110 ? 31.883 0.452 -24.274 1.00 58.59 110 SER A CA 1
ATOM 862 C C . SER A 1 110 ? 33.381 0.633 -24.020 1.00 58.59 110 SER A C 1
ATOM 864 O O . SER A 1 110 ? 34.005 1.438 -24.702 1.00 58.59 110 SER A O 1
ATOM 866 N N . VAL A 1 111 ? 33.970 -0.146 -23.102 1.00 58.53 111 VAL A N 1
ATOM 867 C CA . VAL A 1 111 ? 35.419 -0.126 -22.813 1.00 58.53 111 VAL A CA 1
ATOM 868 C C . VAL A 1 111 ? 36.239 -0.616 -24.013 1.00 58.53 111 VAL A C 1
ATOM 870 O O . VAL A 1 111 ? 37.297 -0.065 -24.318 1.00 58.53 111 VAL A O 1
ATOM 873 N N . ARG A 1 112 ? 35.737 -1.616 -24.750 1.00 57.25 112 ARG A N 1
ATOM 874 C CA . ARG A 1 112 ? 36.405 -2.127 -25.956 1.00 57.25 112 ARG A CA 1
ATOM 875 C C . ARG A 1 112 ? 36.435 -1.099 -27.097 1.00 57.25 112 ARG A C 1
ATOM 877 O O . ARG A 1 112 ? 37.400 -1.074 -27.854 1.00 57.25 112 ARG A O 1
ATOM 884 N N . VAL A 1 113 ? 35.410 -0.249 -27.204 1.00 56.88 113 VAL A N 1
ATOM 885 C CA . VAL A 1 113 ? 35.287 0.780 -28.256 1.00 56.88 113 VAL A CA 1
ATOM 886 C C . VAL A 1 113 ? 36.110 2.039 -27.946 1.00 56.88 113 VAL A C 1
ATOM 888 O O . VAL A 1 113 ? 36.648 2.655 -28.864 1.00 56.88 113 VAL A O 1
ATOM 891 N N . THR A 1 114 ? 36.285 2.420 -26.677 1.00 57.53 114 THR A N 1
ATOM 892 C CA . THR A 1 114 ? 37.191 3.527 -26.307 1.00 57.53 114 THR A CA 1
ATOM 893 C C . THR A 1 114 ? 38.668 3.137 -26.388 1.00 57.53 114 THR A C 1
ATOM 895 O O . THR A 1 114 ? 39.481 3.959 -26.805 1.00 57.53 114 THR A O 1
ATOM 898 N N . GLY A 1 115 ? 39.023 1.880 -26.097 1.00 51.03 115 GLY A N 1
ATOM 899 C CA . GLY A 1 115 ? 40.402 1.387 -26.226 1.00 51.03 115 GLY A CA 1
ATOM 900 C C . GLY A 1 115 ? 40.920 1.283 -27.670 1.00 51.03 115 GLY A C 1
ATOM 901 O O . GLY A 1 115 ? 42.129 1.340 -27.893 1.00 51.03 115 GLY A O 1
ATOM 902 N N . SER A 1 116 ? 40.042 1.174 -28.676 1.00 53.50 116 SER A N 1
ATOM 903 C CA . SER A 1 116 ? 40.462 1.081 -30.084 1.00 53.50 116 SER A CA 1
ATOM 904 C C . SER A 1 116 ? 40.786 2.432 -30.729 1.00 53.50 116 SER A C 1
ATOM 906 O O . SER A 1 116 ? 41.485 2.455 -31.736 1.00 53.50 116 SER A O 1
ATOM 908 N N . LYS A 1 117 ? 40.328 3.559 -30.163 1.00 52.72 117 LYS A N 1
ATOM 909 C CA . LYS A 1 117 ? 40.630 4.907 -30.690 1.00 52.72 117 LYS A CA 1
ATOM 910 C C . LYS A 1 117 ? 41.996 5.454 -30.261 1.00 52.72 117 LYS A C 1
ATOM 912 O O . LYS A 1 117 ? 42.497 6.363 -30.910 1.00 52.72 117 LYS A O 1
ATOM 917 N N . GLN A 1 118 ? 42.617 4.909 -29.212 1.00 51.44 118 GLN A N 1
ATOM 918 C CA . GLN A 1 118 ? 43.934 5.369 -28.744 1.00 51.44 118 GLN A CA 1
ATOM 919 C C . GLN A 1 118 ? 45.123 4.710 -29.462 1.00 51.44 118 GLN A C 1
ATOM 921 O O . GLN A 1 118 ? 46.217 5.262 -29.434 1.00 51.44 118 GLN A O 1
ATOM 926 N N . ARG A 1 119 ? 44.942 3.572 -30.153 1.00 51.25 119 ARG A N 1
ATOM 927 C CA . ARG A 1 119 ? 46.056 2.884 -30.842 1.00 51.25 119 ARG A CA 1
ATOM 928 C C . ARG A 1 119 ? 46.380 3.433 -32.236 1.00 51.25 119 ARG A C 1
ATOM 930 O O . ARG A 1 119 ? 47.423 3.082 -32.769 1.00 51.25 119 ARG A O 1
ATOM 937 N N . THR A 1 120 ? 45.541 4.293 -32.813 1.00 51.53 120 THR A N 1
ATOM 938 C CA . THR A 1 120 ? 45.779 4.888 -34.145 1.00 51.53 120 THR A CA 1
ATOM 939 C C . THR A 1 120 ? 46.345 6.310 -34.104 1.00 51.53 120 THR A C 1
ATOM 941 O O . THR A 1 120 ? 46.639 6.853 -35.157 1.00 51.53 120 THR A O 1
ATOM 944 N N . ALA A 1 121 ? 46.512 6.920 -32.924 1.00 49.75 121 ALA A N 1
ATOM 945 C CA . ALA A 1 121 ? 47.056 8.280 -32.786 1.00 49.75 121 ALA A CA 1
ATOM 946 C C . ALA A 1 121 ? 48.544 8.325 -32.373 1.00 49.75 121 ALA A C 1
ATOM 948 O O . ALA A 1 121 ? 49.090 9.408 -32.213 1.00 49.75 121 ALA A O 1
ATOM 949 N N . ALA A 1 122 ? 49.198 7.171 -32.196 1.00 47.31 122 ALA A N 1
ATOM 950 C CA . ALA A 1 122 ? 50.599 7.066 -31.762 1.00 47.31 122 ALA A CA 1
ATOM 951 C C . ALA A 1 122 ? 51.547 6.543 -32.862 1.00 47.31 122 ALA A C 1
ATOM 953 O O . ALA A 1 122 ? 52.616 6.022 -32.559 1.00 47.31 122 ALA A O 1
ATOM 954 N N . ALA A 1 123 ? 51.138 6.632 -34.129 1.00 47.69 123 ALA A N 1
ATOM 955 C CA . ALA A 1 123 ? 51.946 6.232 -35.277 1.00 47.69 123 ALA A CA 1
ATOM 956 C C . ALA A 1 123 ? 51.878 7.320 -36.353 1.00 47.69 123 ALA A C 1
ATOM 958 O O . ALA A 1 123 ? 51.124 7.171 -37.308 1.00 47.69 123 ALA A O 1
ATOM 959 N N . LEU A 1 124 ? 52.605 8.419 -36.145 1.00 40.25 124 LEU A N 1
ATOM 960 C CA . LEU A 1 124 ? 53.046 9.382 -37.160 1.00 40.25 124 LEU A CA 1
ATOM 961 C C . LEU A 1 124 ? 54.268 10.125 -36.615 1.00 40.25 124 LEU A C 1
ATOM 963 O O . LEU A 1 124 ? 54.201 10.548 -35.438 1.00 40.25 124 LEU A O 1
#

Secondary structure (DSSP, 8-state):
-PPP---S---SS-HHHHTT--HHHHHHHHHHHHHHHHHHHHHTTS-HHHHHHHHT--HHHHHHHHTT-GGGS-HHHHHHHHHHTT----------HHHHHHHHHHHHHHHHHHHTTSTTSS--

Sequence (124 aa):
MAKRNEPTHITRGSVLDDLGFSPEKAAILKMKAEFHAELIRSARNYSPKELQTILKEPQPRVSEFLNGKIASVSLEKMSVYAFRLGSKPTIRLKLNTKQTKAVARKTANSVRVTGSKQRTAAAL